Protein AF-R9LKR4-F1 (afdb_monomer)

Radius of gyration: 9.68 Å; Cα contacts (8 Å, |Δi|>4): 86; chains: 1; bounding box: 21×17×29 Å

Secondary structure (DSSP, 8-state):
-EEEEESSHHHHHHHHHHHT--EE-SSEEEETTEEEEE--S---

Solvent-accessible surface area (backbone atoms only — not comparable to full-atom values): 2514 Å² total; per-residue (Å²): 126,47,81,47,78,28,75,34,65,70,56,20,51,59,49,17,64,77,64,46,16,75,46,79,56,94,77,34,23,30,32,82,64,34,37,28,26,47,40,82,67,82,88,123

Structure (mmCIF, N/CA/C/O backbone):
data_AF-R9LKR4-F1
#
_entry.id   AF-R9LKR4-F1
#
loop_
_atom_site.group_PDB
_atom_site.id
_atom_site.type_symbol
_atom_site.label_atom_id
_atom_site.label_alt_id
_atom_site.label_comp_id
_atom_site.label_asym_id
_atom_site.label_entity_id
_atom_site.label_seq_id
_atom_site.pdbx_PDB_ins_code
_atom_site.Cartn_x
_atom_site.Cartn_y
_atom_site.Cartn_z
_atom_site.occupancy
_atom_site.B_iso_or_equiv
_atom_site.auth_seq_id
_atom_site.auth_comp_id
_atom_site.auth_asym_id
_atom_site.auth_atom_id
_atom_site.pdbx_PDB_model_num
ATOM 1 N N . MET A 1 1 ? -11.960 9.798 -0.162 1.00 82.12 1 MET A N 1
ATOM 2 C CA . MET A 1 1 ? -10.860 8.807 -0.131 1.00 82.12 1 MET A CA 1
ATOM 3 C C . MET A 1 1 ? -9.709 9.360 -0.952 1.00 82.12 1 MET A C 1
ATOM 5 O O . MET A 1 1 ? -9.967 9.813 -2.059 1.00 82.12 1 MET A O 1
ATOM 9 N N . ARG A 1 2 ? -8.492 9.404 -0.401 1.00 96.50 2 ARG A N 1
ATOM 10 C CA . ARG A 1 2 ? -7.308 9.995 -1.057 1.00 96.50 2 ARG A CA 1
ATOM 11 C C . ARG A 1 2 ? -6.278 8.913 -1.372 1.00 96.50 2 ARG A C 1
ATOM 13 O O . ARG A 1 2 ? -6.123 7.986 -0.579 1.00 96.50 2 ARG A O 1
ATOM 20 N N . LEU A 1 3 ? -5.600 9.031 -2.511 1.00 96.94 3 LEU A N 1
ATOM 21 C CA . LEU A 1 3 ? -4.604 8.070 -2.984 1.00 96.94 3 LEU A CA 1
ATOM 22 C C . LEU A 1 3 ? -3.232 8.739 -3.080 1.00 96.94 3 LEU A C 1
ATOM 24 O O . LEU A 1 3 ? -3.116 9.836 -3.617 1.00 96.94 3 LEU A O 1
ATOM 28 N N . VAL A 1 4 ? -2.211 8.048 -2.586 1.00 96.94 4 VAL A N 1
ATOM 29 C CA . VAL A 1 4 ? -0.797 8.386 -2.758 1.00 96.94 4 VAL A CA 1
ATOM 30 C C . VAL A 1 4 ? -0.134 7.252 -3.528 1.00 96.94 4 VAL A C 1
ATOM 32 O O . VAL A 1 4 ? -0.320 6.086 -3.177 1.00 96.94 4 VAL A O 1
ATOM 35 N N . ILE A 1 5 ? 0.641 7.586 -4.559 1.00 96.81 5 ILE A N 1
ATOM 36 C CA . ILE A 1 5 ? 1.459 6.626 -5.306 1.00 96.81 5 ILE A CA 1
ATOM 37 C C . ILE A 1 5 ? 2.925 7.002 -5.125 1.00 96.81 5 ILE A C 1
ATOM 39 O O . ILE A 1 5 ? 3.326 8.122 -5.428 1.00 96.81 5 ILE A O 1
ATOM 43 N N . ALA A 1 6 ? 3.710 6.063 -4.607 1.00 96.56 6 ALA A N 1
ATOM 44 C CA . ALA A 1 6 ? 5.154 6.193 -4.481 1.00 96.56 6 ALA A CA 1
ATOM 45 C C . ALA A 1 6 ? 5.885 5.476 -5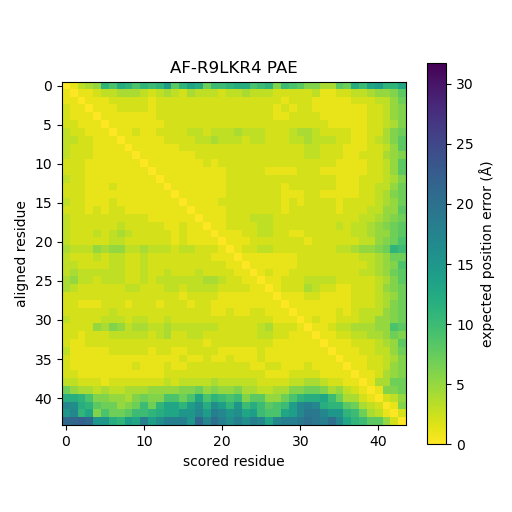.627 1.00 96.56 6 ALA A C 1
ATOM 47 O O . ALA A 1 6 ? 5.368 4.538 -6.221 1.00 96.56 6 ALA A O 1
ATOM 48 N N . GLU A 1 7 ? 7.131 5.848 -5.900 1.00 95.56 7 GLU A N 1
ATOM 49 C CA . GLU A 1 7 ? 7.939 5.205 -6.953 1.00 95.56 7 GLU A CA 1
ATOM 50 C C . GLU A 1 7 ? 8.410 3.783 -6.592 1.00 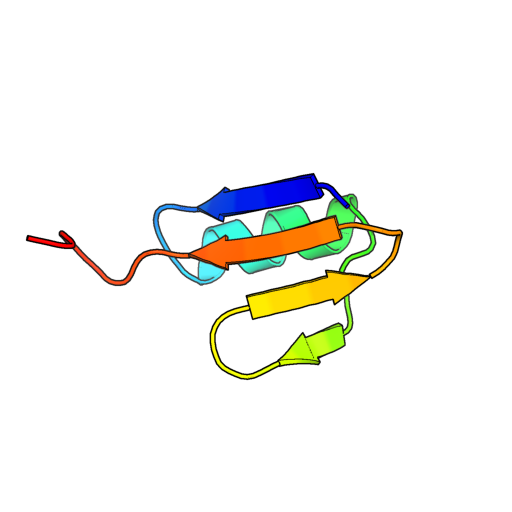95.56 7 GLU A C 1
ATOM 52 O O . GLU A 1 7 ? 8.750 2.995 -7.471 1.00 95.56 7 GLU A O 1
ATOM 57 N N . LYS A 1 8 ? 8.458 3.453 -5.294 1.00 94.38 8 LYS A N 1
ATOM 58 C CA . LYS A 1 8 ? 8.941 2.164 -4.784 1.00 94.38 8 LYS A CA 1
ATOM 59 C C . LYS A 1 8 ? 8.282 1.780 -3.452 1.00 94.38 8 LYS A C 1
ATOM 61 O O . LYS A 1 8 ? 7.917 2.674 -2.677 1.00 94.38 8 LYS A O 1
ATOM 66 N N . PRO A 1 9 ? 8.206 0.475 -3.114 1.00 95.00 9 PRO A N 1
ATOM 67 C CA . PRO A 1 9 ? 7.521 -0.003 -1.909 1.00 95.00 9 PRO A CA 1
ATOM 68 C C . PRO A 1 9 ? 8.040 0.604 -0.601 1.00 95.00 9 PRO A C 1
ATOM 70 O O . PRO A 1 9 ? 7.262 0.835 0.323 1.00 95.00 9 PRO A O 1
ATOM 73 N N . SER A 1 10 ? 9.348 0.869 -0.505 1.00 95.25 10 SER A N 1
ATOM 74 C CA . SER A 1 10 ? 9.950 1.424 0.713 1.00 95.25 10 SER A CA 1
ATOM 75 C C . SER A 1 10 ? 9.438 2.836 1.017 1.00 95.25 10 SER A C 1
ATOM 77 O O . SER A 1 10 ? 9.205 3.166 2.173 1.00 95.25 10 SER A O 1
ATOM 79 N N . VAL A 1 11 ? 9.226 3.661 -0.016 1.00 96.44 11 VAL A N 1
ATOM 80 C CA . VAL A 1 11 ? 8.746 5.046 0.138 1.00 96.44 11 VAL A CA 1
ATOM 81 C C . VAL A 1 11 ? 7.270 5.056 0.520 1.00 96.44 11 VAL A C 1
ATOM 83 O O . VAL A 1 11 ? 6.873 5.803 1.411 1.00 96.44 11 VAL A O 1
ATOM 86 N N . ALA A 1 12 ? 6.466 4.172 -0.081 1.00 97.25 12 ALA A N 1
ATOM 87 C CA . ALA A 1 12 ? 5.068 4.007 0.303 1.00 97.25 12 ALA A CA 1
ATOM 88 C C . ALA A 1 12 ? 4.909 3.641 1.785 1.00 97.25 12 ALA A C 1
ATOM 90 O O . ALA A 1 12 ? 4.049 4.204 2.451 1.00 9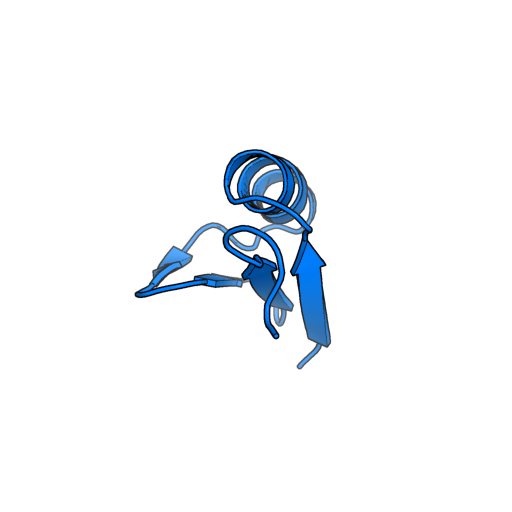7.25 12 ALA A O 1
ATOM 91 N N . GLN A 1 13 ? 5.754 2.755 2.320 1.00 96.19 13 GLN A N 1
ATOM 92 C CA . GLN A 1 13 ? 5.703 2.368 3.735 1.00 96.19 13 GLN A CA 1
ATOM 93 C C . GLN A 1 13 ? 6.053 3.529 4.675 1.00 96.19 13 GLN A C 1
ATOM 95 O O .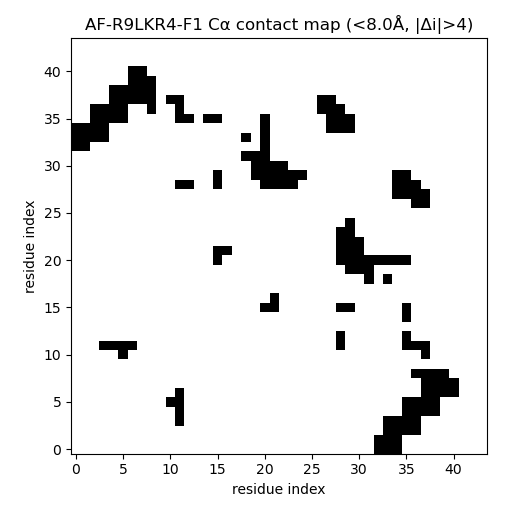 GLN A 1 13 ? 5.366 3.738 5.673 1.00 96.19 13 GLN A O 1
ATOM 100 N N . SER A 1 14 ? 7.076 4.326 4.346 1.00 97.56 14 SER A N 1
ATOM 101 C CA . SER A 1 14 ? 7.412 5.520 5.132 1.00 97.56 14 SER A CA 1
ATOM 102 C C . SER A 1 14 ? 6.271 6.541 5.134 1.00 97.56 14 SER A C 1
ATOM 104 O O . SER A 1 14 ? 5.935 7.086 6.183 1.00 97.56 14 SER A O 1
ATOM 106 N N . LEU A 1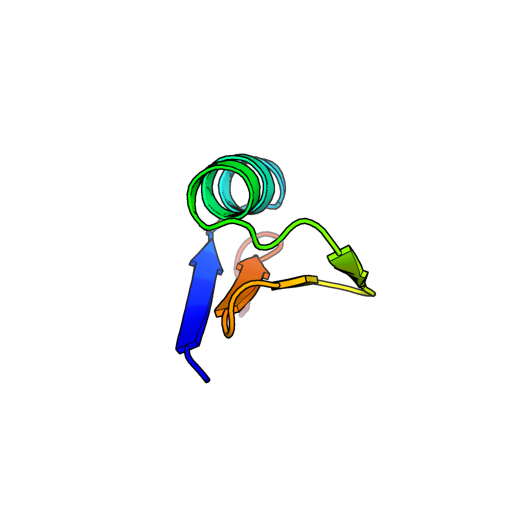 15 ? 5.633 6.769 3.981 1.00 96.81 15 LEU A N 1
ATOM 107 C CA . LEU A 1 15 ? 4.491 7.680 3.868 1.00 96.81 15 LEU A CA 1
ATOM 108 C C . LEU A 1 15 ? 3.263 7.156 4.616 1.00 96.81 15 LEU A C 1
ATOM 110 O O . LEU A 1 15 ? 2.591 7.915 5.312 1.00 96.81 15 LEU A O 1
ATOM 114 N N . SER A 1 16 ? 2.972 5.862 4.501 1.00 97.31 16 SER A N 1
ATOM 115 C CA . SER A 1 16 ? 1.799 5.260 5.128 1.00 97.31 16 SER A CA 1
ATOM 116 C C . SER A 1 16 ? 1.870 5.336 6.656 1.00 97.31 16 SER A C 1
ATOM 118 O O . SER A 1 16 ? 0.853 5.627 7.283 1.00 97.31 16 SER A O 1
ATOM 120 N N . ALA A 1 17 ? 3.066 5.183 7.239 1.00 96.75 17 ALA A N 1
ATOM 121 C CA . ALA A 1 17 ? 3.296 5.313 8.676 1.00 96.75 17 ALA A CA 1
ATOM 122 C C . ALA A 1 17 ? 2.970 6.721 9.203 1.00 96.75 17 ALA A C 1
ATOM 124 O O . ALA A 1 17 ? 2.336 6.854 10.247 1.00 96.75 17 ALA A O 1
ATOM 125 N N . VAL A 1 18 ? 3.348 7.772 8.464 1.00 96.69 18 VAL A N 1
ATOM 126 C CA . VAL A 1 18 ? 3.063 9.170 8.840 1.00 96.69 18 VAL A CA 1
ATOM 127 C C . VAL A 1 18 ? 1.585 9.516 8.635 1.00 96.69 18 VAL A C 1
ATOM 129 O O . VAL A 1 18 ? 0.984 10.214 9.446 1.00 96.69 18 VAL A O 1
ATOM 132 N N . ILE A 1 19 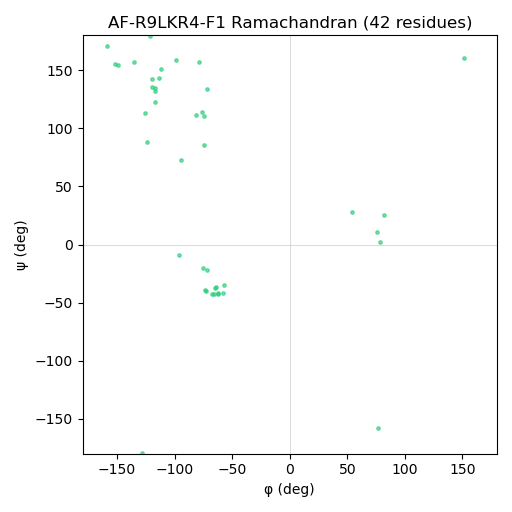? 0.979 9.013 7.557 1.00 95.31 19 ILE A N 1
ATOM 133 C CA . ILE A 1 19 ? -0.419 9.292 7.191 1.00 95.31 19 ILE A CA 1
ATOM 134 C C . ILE A 1 19 ? -1.417 8.512 8.074 1.00 95.31 19 ILE A C 1
ATOM 136 O O . ILE A 1 19 ? -2.590 8.888 8.176 1.00 95.31 19 ILE A O 1
ATOM 140 N N . GLY A 1 20 ? -0.973 7.436 8.730 1.00 95.88 20 GLY A N 1
ATOM 141 C CA . GLY A 1 20 ? -1.834 6.524 9.487 1.00 95.88 20 GLY A CA 1
ATOM 142 C C . GLY A 1 20 ? -2.532 5.478 8.609 1.00 95.88 20 GLY A C 1
ATOM 143 O O . GLY A 1 20 ? -3.602 4.981 8.960 1.00 95.88 20 GLY A O 1
ATOM 144 N N . ALA A 1 21 ? -1.943 5.145 7.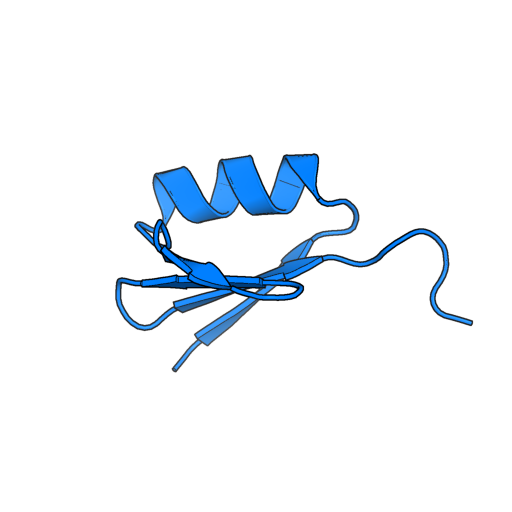457 1.00 97.06 21 ALA A N 1
ATOM 145 C CA . ALA A 1 21 ? -2.383 4.072 6.570 1.00 97.06 21 ALA A CA 1
ATOM 146 C C . ALA A 1 21 ? -1.603 2.782 6.873 1.00 97.06 21 ALA A C 1
ATOM 148 O O . ALA A 1 21 ? -0.699 2.391 6.141 1.00 97.06 21 ALA A O 1
ATOM 149 N N . ASN A 1 22 ? -1.913 2.136 7.997 1.00 94.81 22 ASN A N 1
ATOM 150 C CA . ASN A 1 22 ? -1.108 1.026 8.522 1.00 94.81 22 ASN A CA 1
ATOM 151 C C . ASN A 1 22 ? -1.632 -0.369 8.137 1.00 94.81 22 ASN A C 1
ATOM 153 O O . ASN A 1 22 ? -0.952 -1.366 8.377 1.00 94.81 22 ASN A O 1
ATOM 157 N N . ALA A 1 23 ? -2.824 -0.472 7.543 1.00 97.00 23 ALA A N 1
ATOM 158 C CA . ALA A 1 23 ? -3.387 -1.754 7.138 1.00 97.00 23 ALA A CA 1
ATOM 159 C C . ALA A 1 23 ? -2.805 -2.191 5.788 1.00 97.00 23 ALA A C 1
ATOM 161 O O . ALA A 1 23 ? -3.078 -1.592 4.750 1.00 97.00 23 ALA A O 1
ATOM 162 N N . ARG A 1 24 ? -2.002 -3.257 5.799 1.00 95.94 24 ARG A N 1
ATOM 163 C CA . ARG A 1 24 ? -1.431 -3.865 4.591 1.00 95.94 24 ARG A CA 1
ATOM 164 C C . ARG A 1 24 ? -2.512 -4.602 3.798 1.00 95.94 24 ARG A C 1
ATOM 166 O O . ARG A 1 24 ? -3.277 -5.386 4.358 1.00 95.94 24 ARG A O 1
ATOM 173 N N . LYS A 1 25 ? -2.525 -4.381 2.488 1.00 96.19 25 LYS A N 1
ATOM 174 C CA . LYS A 1 25 ? -3.310 -5.116 1.491 1.00 96.19 25 LYS A CA 1
ATOM 175 C C . LYS A 1 25 ? -2.385 -5.592 0.371 1.00 96.19 25 LYS A C 1
ATOM 177 O O . LYS A 1 25 ? -1.170 -5.381 0.424 1.00 96.19 25 LYS A O 1
ATOM 182 N N . ASP A 1 26 ? -2.957 -6.259 -0.622 1.00 95.31 26 ASP A N 1
ATOM 183 C CA . ASP A 1 26 ? -2.211 -6.678 -1.802 1.00 95.31 26 ASP A CA 1
ATOM 184 C C . ASP A 1 26 ? -1.934 -5.464 -2.708 1.00 95.31 26 ASP A C 1
ATOM 186 O O . ASP A 1 26 ? -2.856 -4.844 -3.234 1.00 95.31 26 ASP A O 1
ATOM 190 N N . GLY A 1 27 ? -0.664 -5.057 -2.795 1.00 93.44 27 GLY A N 1
ATOM 191 C CA . GLY A 1 27 ? -0.210 -3.919 -3.609 1.00 93.44 27 GLY A CA 1
ATOM 192 C C . GLY A 1 27 ? -0.451 -2.509 -3.041 1.00 93.44 27 GLY A C 1
ATOM 193 O O . GLY A 1 27 ? -0.114 -1.524 -3.701 1.00 93.44 27 GLY A O 1
ATOM 194 N N . TYR A 1 28 ? -1.013 -2.362 -1.836 1.00 96.62 28 TYR A N 1
ATOM 195 C CA . TYR A 1 28 ? -1.195 -1.051 -1.197 1.00 96.62 28 TYR A CA 1
ATOM 196 C C . TYR A 1 28 ? -1.367 -1.141 0.331 1.00 96.62 28 TYR A C 1
ATOM 198 O O . TYR A 1 28 ? -1.495 -2.218 0.914 1.00 96.62 28 TYR A O 1
ATOM 206 N N . LEU A 1 29 ? -1.350 0.015 0.987 1.00 97.75 29 LEU A N 1
ATOM 207 C CA . LEU A 1 29 ? -1.599 0.224 2.412 1.00 97.75 29 LEU A CA 1
ATOM 208 C C . LEU A 1 29 ? -2.813 1.147 2.581 1.00 97.75 29 LEU A C 1
ATOM 210 O O . LEU A 1 29 ? -2.972 2.090 1.807 1.00 97.75 29 LEU A O 1
ATOM 214 N N . GLU A 1 30 ? -3.669 0.913 3.572 1.00 97.38 30 GLU A N 1
ATOM 215 C CA . GLU A 1 30 ? -4.849 1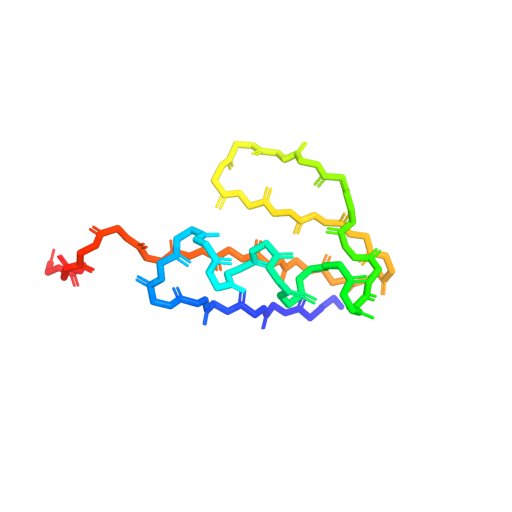.745 3.833 1.00 97.38 30 GLU A CA 1
ATOM 216 C C . GLU A 1 30 ? -5.042 2.092 5.308 1.00 97.38 30 GLU A C 1
ATOM 218 O O . GLU A 1 30 ? -4.542 1.427 6.213 1.00 97.38 30 GLU A O 1
ATOM 223 N N . GLY A 1 31 ? -5.761 3.183 5.548 1.00 96.56 31 GLY A N 1
ATOM 224 C CA . GLY A 1 31 ? -6.100 3.667 6.884 1.00 96.56 31 GLY A CA 1
ATOM 225 C C . GLY A 1 31 ? -6.276 5.179 6.889 1.00 96.56 31 GLY A C 1
ATOM 226 O O . GLY A 1 31 ? -5.864 5.866 5.956 1.00 96.56 31 GLY A O 1
ATOM 227 N N . ASN A 1 32 ? -6.962 5.704 7.905 1.00 95.38 32 ASN A N 1
ATOM 228 C CA . ASN A 1 32 ? -7.210 7.143 8.063 1.00 95.38 32 ASN A CA 1
ATOM 229 C C . ASN A 1 32 ? -7.859 7.829 6.826 1.00 95.38 32 ASN A C 1
ATOM 231 O O . ASN A 1 32 ? -7.637 9.006 6.542 1.00 95.38 32 ASN A O 1
ATOM 235 N N . GLY A 1 33 ? -8.632 7.078 6.027 1.00 96.31 33 GLY A N 1
ATOM 236 C CA . GLY A 1 33 ? -9.244 7.560 4.776 1.00 96.31 33 GLY A CA 1
ATOM 237 C C . GLY A 1 33 ? -8.288 7.683 3.576 1.00 96.31 33 GLY A C 1
ATOM 238 O O . GLY A 1 33 ? -8.665 8.260 2.544 1.00 96.31 33 GLY A O 1
ATOM 239 N N . TRP A 1 34 ? -7.075 7.142 3.702 1.00 97.50 34 TRP A N 1
ATOM 240 C CA . TRP A 1 34 ? -6.036 7.117 2.680 1.00 97.50 34 TRP A CA 1
ATOM 241 C C . TRP A 1 34 ? -5.773 5.709 2.155 1.00 97.50 34 TRP A C 1
ATOM 243 O O . TRP A 1 34 ? -5.912 4.717 2.872 1.00 97.50 34 TRP A O 1
ATOM 253 N N . ARG A 1 35 ? -5.334 5.656 0.899 1.00 97.75 35 ARG A N 1
ATOM 254 C CA . ARG A 1 35 ? -4.650 4.516 0.292 1.00 97.75 35 ARG A CA 1
ATOM 255 C C . ARG A 1 35 ? -3.266 4.962 -0.163 1.00 97.75 35 ARG A C 1
ATOM 257 O O . ARG A 1 35 ? -3.131 6.028 -0.757 1.00 97.75 35 ARG A O 1
ATOM 264 N N . VAL A 1 36 ? -2.255 4.150 0.107 1.00 97.75 36 VAL A N 1
ATOM 265 C CA . VAL A 1 36 ? -0.863 4.387 -0.278 1.00 97.75 36 VAL A CA 1
ATOM 266 C C . VAL A 1 36 ? -0.376 3.174 -1.058 1.00 97.75 36 VAL A C 1
ATOM 268 O O . VAL A 1 36 ? -0.282 2.081 -0.510 1.00 97.75 36 VAL A O 1
ATOM 271 N N . SER A 1 37 ? -0.099 3.350 -2.343 1.00 97.31 37 SER A N 1
ATOM 272 C CA . SER A 1 37 ? 0.398 2.304 -3.243 1.00 97.31 37 SER A CA 1
ATOM 273 C C . SER A 1 37 ? 1.743 2.723 -3.844 1.00 97.31 37 SER A C 1
ATOM 275 O O . SER A 1 37 ? 2.273 3.789 -3.519 1.00 97.31 37 SER A O 1
ATOM 277 N N . TRP A 1 38 ? 2.337 1.873 -4.674 1.00 96.75 38 TRP A N 1
ATOM 278 C CA . TRP A 1 38 ? 3.640 2.120 -5.272 1.00 96.75 38 TRP A CA 1
ATOM 279 C C . TRP A 1 38 ? 3.790 1.482 -6.649 1.00 96.75 38 TRP A C 1
ATOM 281 O O . TRP A 1 38 ? 3.174 0.464 -6.954 1.00 96.75 38 TRP A O 1
ATOM 291 N N . CYS A 1 39 ? 4.676 2.062 -7.448 1.00 94.69 39 CYS A N 1
ATOM 292 C CA . CYS A 1 39 ? 5.166 1.471 -8.682 1.00 94.69 39 CYS A CA 1
ATOM 293 C C . CYS A 1 39 ? 6.243 0.410 -8.385 1.00 94.69 39 CYS A C 1
ATOM 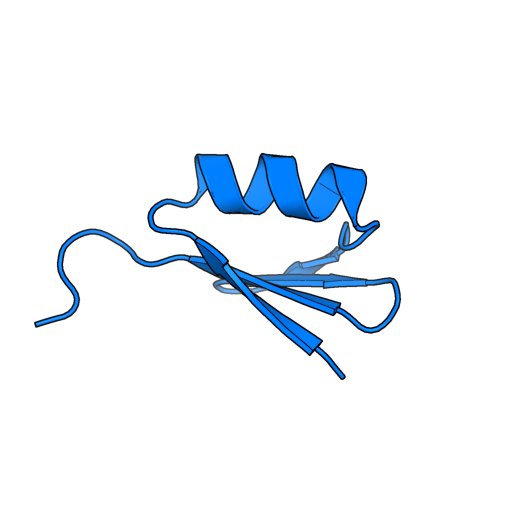295 O O . CYS A 1 39 ? 6.898 0.428 -7.337 1.00 94.69 39 CYS A O 1
ATOM 297 N N . VAL A 1 40 ? 6.443 -0.518 -9.322 1.00 88.31 40 VAL A N 1
ATOM 298 C CA . VAL A 1 40 ? 7.539 -1.497 -9.292 1.00 88.31 40 VAL A CA 1
ATOM 299 C C . VAL A 1 40 ? 8.330 -1.353 -10.591 1.00 88.31 40 VAL A C 1
ATOM 301 O O . VAL A 1 40 ? 8.027 -1.998 -11.587 1.00 88.31 40 VAL A O 1
ATOM 304 N N . GLY A 1 41 ? 9.325 -0.461 -10.585 1.00 82.69 41 GLY A N 1
ATOM 305 C CA . GLY A 1 41 ? 10.075 -0.093 -11.790 1.00 82.69 41 GLY A CA 1
ATOM 306 C C . GLY A 1 41 ? 9.299 0.863 -12.703 1.00 82.69 41 GLY A C 1
ATOM 307 O O . GLY A 1 41 ? 8.392 1.566 -12.254 1.00 82.69 41 GLY A O 1
ATOM 308 N N . HIS A 1 42 ? 9.669 0.903 -13.985 1.00 79.31 42 HIS A N 1
ATOM 309 C CA . HIS A 1 42 ? 8.908 1.642 -14.990 1.00 79.31 42 HIS A CA 1
ATOM 310 C C . HIS A 1 42 ? 7.651 0.846 -15.341 1.00 79.31 42 HIS A C 1
ATOM 312 O O . HIS A 1 42 ? 7.739 -0.242 -15.904 1.00 79.31 42 HIS A O 1
ATOM 318 N N . LEU A 1 43 ? 6.488 1.397 -14.999 1.00 68.12 43 LEU A N 1
ATOM 319 C CA . LEU A 1 43 ? 5.207 0.955 -15.541 1.00 68.12 43 LEU A CA 1
ATOM 320 C C . LEU A 1 43 ? 5.131 1.470 -16.985 1.00 68.12 43 LEU A C 1
ATOM 322 O O . LEU A 1 43 ? 4.676 2.590 -17.208 1.00 68.12 43 LEU A O 1
ATOM 326 N N . ALA A 1 44 ? 5.695 0.706 -17.922 1.00 50.03 44 ALA A N 1
ATOM 327 C CA . ALA A 1 44 ? 5.525 0.914 -19.359 1.00 50.03 44 ALA A CA 1
ATOM 328 C C . ALA A 1 44 ? 4.294 0.153 -19.860 1.00 50.03 44 ALA A C 1
ATOM 330 O O . ALA A 1 44 ? 4.056 -0.966 -19.347 1.00 50.03 44 ALA A O 1
#

Foldseek 3Di:
DEEAEAADPVVLVVVCVVCVQDDDDVQWTGDPNYIGGYDDPDPD

pLDDT: mean 93.46, std 8.74, range [50.03, 97.75]

Nearest PDB structures (foldseek):
  5u4u-assembly1_A  TM=3.962E-01  e=2.986E+00  Xenopus laevis

Sequence (44 aa):
MRLVIAEKPSVAQSLSAVIGANARKDGYLEGNGWRVSWCVGHLA

Mean predicted aligned error: 3.15 Å